Protein AF-A0AAD8HEK5-F1 (afdb_monomer_lite)

pLDDT: mean 70.35, std 20.5, range [24.94, 92.38]

Foldseek 3Di:
DDDDDDDDPPPDDWPFPPDPDPDVVCVVVVQVVCVVVQWDFQEWEEEAHDITTTTDNPQQFPDKDKDWALAADPPVVVVVVVVVVWAFNYKYAHPSRIIMTMTTHGPPPD

Radius of gyration: 14.9 Å; chains: 1; bounding box: 31×37×38 Å

Secondary structure (DSSP, 8-state):
-----------SS------TT--GGGHHHHHHHHHHTT-EEEEEEEETTEEEEEEEGGG--SEEEEEEESSSS-HHHHHHHHHTT-EEEEEEE-TTS-EEEEEEE-----

Sequence (110 aa):
MLCKRSHHKIDNDVVLGYHYNVADIRLAQHIEKGNEDGLFISSVASSQNLWALIMDAGTGFSDQVYELSPFFLHKEWIQENLEKSYYISEVAGANNGSSLVVMSKGQSWI

InterPro domains:
  IPR055900 Domain of unknown function DUF7477 [PF24289] (17-109)

Structure (mmCIF, N/CA/C/O backbone):
data_AF-A0AAD8HEK5-F1
#
_entry.id   AF-A0AAD8HEK5-F1
#
loop_
_atom_site.group_PDB
_atom_site.id
_atom_site.type_symbol
_atom_site.label_atom_id
_atom_site.label_alt_id
_atom_site.label_comp_id
_atom_site.label_asym_id
_atom_site.label_entity_id
_atom_site.label_seq_id
_atom_site.pdbx_PDB_ins_code
_atom_site.Cartn_x
_atom_site.Cartn_y
_atom_site.Cartn_z
_atom_site.occupancy
_atom_site.B_iso_or_equiv
_atom_site.auth_seq_id
_atom_site.auth_comp_id
_atom_site.auth_asym_id
_atom_site.auth_atom_id
_atom_site.pdbx_PDB_model_num
ATOM 1 N N . MET A 1 1 ? 13.036 -27.656 -9.476 1.00 34.97 1 MET A N 1
ATOM 2 C CA . MET A 1 1 ? 11.845 -28.105 -8.723 1.00 34.97 1 MET A CA 1
ATOM 3 C C . MET A 1 1 ? 10.615 -27.625 -9.471 1.00 34.97 1 MET A C 1
ATOM 5 O O . MET A 1 1 ? 10.451 -26.427 -9.638 1.00 34.97 1 MET A O 1
ATOM 9 N N . LEU A 1 2 ? 9.840 -28.559 -10.024 1.00 31.81 2 LEU A N 1
ATOM 10 C CA . LEU A 1 2 ? 8.605 -28.300 -10.769 1.00 31.81 2 LEU A CA 1
ATOM 11 C C . LEU A 1 2 ? 7.439 -28.163 -9.782 1.00 31.81 2 LEU A C 1
ATOM 13 O O . LEU A 1 2 ? 7.229 -29.078 -8.990 1.00 31.81 2 LEU A O 1
ATOM 17 N N . CYS A 1 3 ? 6.656 -27.088 -9.870 1.00 27.30 3 CYS A N 1
ATOM 18 C CA . CYS A 1 3 ? 5.312 -27.041 -9.291 1.00 27.30 3 CYS A CA 1
ATOM 19 C C . CYS A 1 3 ? 4.293 -27.117 -10.440 1.00 27.30 3 CYS A C 1
ATOM 21 O O . CYS A 1 3 ? 4.399 -26.385 -11.425 1.00 27.30 3 CYS A O 1
ATOM 23 N N . LYS A 1 4 ? 3.385 -28.096 -10.374 1.00 37.66 4 LYS A N 1
ATOM 24 C CA . LYS A 1 4 ? 2.464 -28.485 -11.452 1.00 37.66 4 LYS A CA 1
ATOM 25 C C . LYS A 1 4 ? 1.316 -27.481 -11.631 1.00 37.66 4 LYS A C 1
ATOM 27 O O . LYS A 1 4 ? 0.783 -26.958 -10.662 1.00 37.66 4 LYS A O 1
ATOM 32 N N . ARG A 1 5 ? 0.880 -27.322 -12.889 1.00 52.53 5 ARG A N 1
ATOM 33 C CA . ARG A 1 5 ? -0.402 -26.713 -13.290 1.00 52.53 5 ARG A CA 1
ATOM 34 C C . ARG A 1 5 ? -1.582 -27.408 -12.600 1.00 52.53 5 ARG A C 1
ATOM 36 O O . ARG A 1 5 ? -1.681 -28.631 -12.673 1.00 52.53 5 ARG A O 1
ATOM 43 N N . SER A 1 6 ? -2.524 -26.622 -12.082 1.00 27.05 6 SER A N 1
ATOM 44 C CA . SER A 1 6 ? -3.922 -27.027 -11.910 1.00 27.05 6 SER A CA 1
ATOM 45 C C . SER A 1 6 ? -4.813 -25.933 -12.491 1.00 27.05 6 SER A C 1
ATOM 47 O O . SER A 1 6 ? -4.746 -24.780 -12.075 1.00 27.05 6 SER A O 1
ATOM 49 N N . HIS A 1 7 ? -5.601 -26.293 -13.503 1.00 33.16 7 HIS A N 1
ATOM 50 C CA . HIS A 1 7 ? -6.707 -25.477 -13.982 1.00 33.16 7 HIS A CA 1
ATOM 51 C C . HIS A 1 7 ? -7.821 -25.553 -12.930 1.00 33.16 7 HIS A C 1
ATOM 53 O O . HIS A 1 7 ? -8.477 -26.584 -12.790 1.00 33.16 7 HIS A O 1
ATOM 59 N N . HIS A 1 8 ? -8.039 -24.464 -12.200 1.00 24.94 8 HIS A N 1
ATOM 60 C CA . HIS A 1 8 ? -9.275 -24.231 -11.465 1.00 24.94 8 HIS A CA 1
ATOM 61 C C . HIS A 1 8 ? -9.841 -22.898 -11.938 1.00 24.94 8 HIS A C 1
ATOM 63 O O . HIS A 1 8 ? -9.213 -21.855 -11.782 1.00 24.94 8 HIS A O 1
ATOM 69 N N . LYS A 1 9 ? -11.007 -22.964 -12.587 1.00 32.50 9 LYS A N 1
ATOM 70 C CA . LYS A 1 9 ? -11.890 -21.811 -12.742 1.00 32.50 9 LYS A CA 1
ATOM 71 C C . LYS A 1 9 ? -12.200 -21.313 -11.334 1.00 32.50 9 LYS A C 1
ATOM 73 O O . LYS A 1 9 ? -12.814 -22.047 -10.566 1.00 32.50 9 LYS A O 1
ATOM 78 N N . ILE A 1 10 ? -11.745 -20.112 -11.006 1.00 33.81 10 ILE A N 1
ATOM 79 C CA . ILE A 1 10 ? -12.229 -19.385 -9.838 1.00 33.81 10 ILE A CA 1
ATOM 80 C C . ILE A 1 10 ? -13.340 -18.496 -10.385 1.00 33.81 10 ILE A C 1
ATOM 82 O O . ILE A 1 10 ? -13.091 -17.450 -10.976 1.00 33.81 10 ILE A O 1
ATOM 86 N N . ASP A 1 11 ? -14.546 -19.050 -10.343 1.00 30.64 11 ASP A N 1
ATOM 87 C CA . ASP A 1 11 ? -15.788 -18.381 -10.700 1.00 30.64 11 ASP A CA 1
ATOM 88 C C . ASP A 1 11 ? -16.176 -17.452 -9.535 1.00 30.64 11 ASP A C 1
ATOM 90 O O . ASP A 1 11 ? -16.413 -17.933 -8.430 1.00 30.64 11 ASP A O 1
ATOM 94 N N . ASN A 1 12 ? -16.283 -16.158 -9.856 1.00 31.53 12 ASN A N 1
ATOM 95 C CA . ASN A 1 12 ? -17.042 -15.092 -9.184 1.00 31.53 12 ASN A CA 1
ATOM 96 C C . ASN A 1 12 ? -16.453 -14.492 -7.881 1.00 31.53 12 ASN A C 1
ATOM 98 O O . ASN A 1 12 ? -16.146 -15.194 -6.929 1.00 31.53 12 ASN A O 1
ATOM 102 N N . ASP A 1 13 ? -16.319 -13.158 -7.888 1.00 32.31 13 ASP A N 1
ATOM 103 C CA . ASP A 1 13 ? -15.885 -12.227 -6.820 1.00 32.31 13 ASP A CA 1
ATOM 104 C C . ASP A 1 13 ? -14.390 -12.009 -6.550 1.00 32.31 13 ASP A C 1
ATOM 106 O O . ASP A 1 13 ? -14.026 -11.238 -5.666 1.00 32.31 13 ASP A O 1
ATOM 110 N N . VAL A 1 14 ? -13.497 -12.535 -7.388 1.00 36.59 14 VAL A N 1
ATOM 111 C CA . VAL A 1 14 ? -12.128 -12.002 -7.452 1.00 36.59 14 VAL A CA 1
ATOM 112 C C . VAL A 1 14 ? -12.099 -10.947 -8.549 1.00 36.59 14 VAL A C 1
ATOM 114 O O . VAL A 1 14 ? -12.238 -11.287 -9.727 1.00 36.59 14 VAL A O 1
ATOM 117 N N . VAL A 1 15 ? -11.899 -9.671 -8.204 1.00 41.34 15 VAL A N 1
ATOM 118 C CA . VAL A 1 15 ? -11.545 -8.638 -9.195 1.00 41.34 15 VAL A CA 1
ATOM 119 C C . VAL A 1 15 ? -10.125 -8.941 -9.693 1.00 41.34 15 VAL A C 1
ATOM 121 O O . VAL A 1 15 ? -9.148 -8.293 -9.336 1.00 41.34 15 VAL A 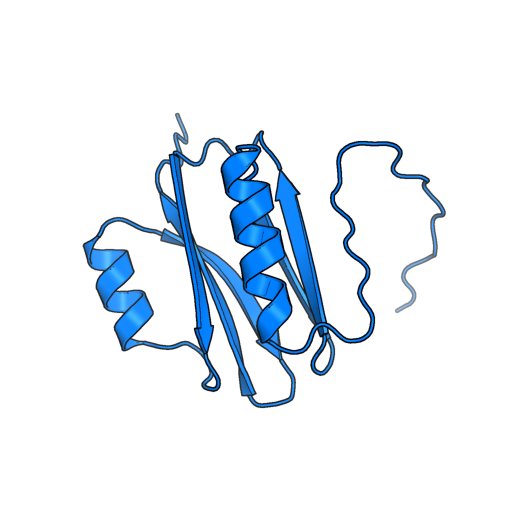O 1
ATOM 124 N N . LEU A 1 16 ? -9.997 -9.985 -10.516 1.00 37.97 16 LEU A N 1
ATOM 125 C CA . LEU A 1 16 ? -8.802 -10.330 -11.276 1.00 37.97 16 LEU A CA 1
ATOM 126 C C . LEU A 1 16 ? -8.697 -9.350 -12.443 1.00 37.97 16 LEU A C 1
ATOM 128 O O . LEU A 1 16 ? -8.983 -9.676 -13.597 1.00 37.97 16 LEU A O 1
ATOM 132 N N . GLY A 1 17 ? -8.288 -8.123 -12.139 1.00 40.75 17 GLY A N 1
ATOM 133 C CA . GLY A 1 17 ? -7.873 -7.157 -13.144 1.00 40.75 17 GLY A CA 1
ATOM 134 C C . GLY A 1 17 ? -6.534 -7.568 -13.753 1.00 40.75 17 GLY A C 1
ATOM 135 O O . GLY A 1 17 ? -5.509 -6.969 -13.444 1.00 40.75 17 GLY A O 1
ATOM 136 N N . TYR A 1 18 ? -6.513 -8.576 -14.632 1.00 35.12 18 TYR A N 1
ATOM 137 C CA . TYR A 1 18 ? -5.359 -8.845 -15.497 1.00 35.12 18 TYR A CA 1
ATOM 138 C C . TYR A 1 18 ? -5.241 -7.733 -16.546 1.00 35.12 18 TYR A C 1
ATOM 140 O O . TYR A 1 18 ? -5.603 -7.903 -17.710 1.00 35.12 18 TYR A O 1
ATOM 148 N N . HIS A 1 19 ? -4.724 -6.576 -16.143 1.00 38.44 19 HIS A N 1
ATOM 149 C CA . HIS A 1 19 ? -4.323 -5.529 -17.070 1.00 38.44 19 HIS A CA 1
ATOM 150 C C . HIS A 1 19 ? -2.822 -5.654 -17.352 1.00 38.44 19 HIS A C 1
ATOM 152 O O . HIS A 1 19 ? -1.973 -5.098 -16.659 1.00 38.44 19 HIS A O 1
ATOM 158 N N . TYR A 1 20 ? -2.484 -6.370 -18.428 1.00 35.66 20 TYR A N 1
ATOM 159 C CA . TYR A 1 20 ? -1.217 -6.143 -19.123 1.00 35.66 20 TYR A CA 1
ATOM 160 C C . TYR A 1 20 ? -1.196 -4.651 -19.520 1.00 35.66 20 TYR A C 1
ATOM 162 O O . TYR A 1 20 ? -2.086 -4.218 -20.248 1.00 35.66 20 TYR A O 1
ATOM 170 N N . ASN A 1 21 ? -0.236 -3.870 -19.003 1.00 37.78 21 ASN A N 1
ATOM 171 C CA . ASN A 1 21 ? -0.160 -2.392 -19.038 1.00 37.78 21 ASN A CA 1
ATOM 172 C C . ASN A 1 21 ? -1.029 -1.607 -18.024 1.00 37.78 21 ASN A C 1
ATOM 174 O O . ASN A 1 21 ? -1.664 -0.610 -18.375 1.00 37.78 21 ASN A O 1
ATOM 178 N N . VAL A 1 22 ? -0.995 -1.955 -16.734 1.00 44.91 22 VAL A N 1
ATOM 179 C CA . VAL A 1 22 ? -1.234 -0.930 -15.697 1.00 44.91 22 VAL A CA 1
ATOM 180 C C . VAL A 1 22 ? 0.025 -0.063 -15.603 1.00 44.91 22 VAL A C 1
ATOM 182 O O . VAL A 1 22 ? 0.959 -0.389 -14.883 1.00 44.91 22 VAL A O 1
ATOM 185 N N . ALA A 1 23 ? 0.073 1.033 -16.364 1.00 45.97 23 ALA A N 1
ATOM 186 C CA . ALA A 1 23 ? 0.890 2.177 -15.960 1.00 45.97 23 ALA A CA 1
ATOM 187 C C . ALA A 1 23 ? 0.383 2.655 -14.585 1.00 45.97 23 ALA A C 1
ATOM 189 O O . ALA A 1 23 ? -0.833 2.615 -14.372 1.00 45.97 23 ALA A O 1
ATOM 190 N N . ASP A 1 24 ? 1.281 3.109 -13.698 1.00 51.34 24 ASP A N 1
ATOM 191 C CA . ASP A 1 24 ? 1.043 3.522 -12.293 1.00 51.34 24 ASP A CA 1
ATOM 192 C C . ASP A 1 24 ? -0.305 4.229 -12.027 1.00 51.34 24 ASP A C 1
ATOM 194 O O . ASP A 1 24 ? -0.918 4.060 -10.978 1.00 51.34 24 ASP A O 1
ATOM 198 N N . ILE A 1 25 ? -0.821 4.960 -13.017 1.00 49.50 25 ILE A N 1
ATOM 199 C CA . ILE A 1 25 ? -2.090 5.701 -13.021 1.00 49.50 25 ILE A CA 1
ATOM 200 C C . ILE A 1 25 ? -3.358 4.851 -12.796 1.00 49.50 25 ILE A C 1
ATOM 202 O O . ILE A 1 25 ? -4.344 5.382 -12.288 1.00 49.50 25 ILE A O 1
ATOM 206 N N . ARG A 1 26 ? -3.399 3.562 -13.167 1.00 58.12 26 ARG A N 1
ATOM 207 C CA . ARG A 1 26 ? -4.646 2.757 -13.081 1.00 58.12 26 ARG A CA 1
ATOM 208 C C . ARG A 1 26 ? -4.751 1.862 -11.844 1.00 58.12 26 ARG A C 1
ATOM 210 O O . ARG A 1 26 ? -5.816 1.285 -11.622 1.00 58.12 26 ARG A O 1
ATOM 217 N N . LEU A 1 27 ? -3.681 1.752 -11.053 1.00 63.53 27 LEU A N 1
ATOM 218 C CA . LEU A 1 27 ? -3.674 0.973 -9.810 1.00 63.53 27 LEU A CA 1
ATOM 219 C C . LEU A 1 27 ? -4.604 1.617 -8.774 1.00 63.53 27 LEU A C 1
ATOM 221 O O . LEU A 1 27 ? -5.466 0.949 -8.209 1.00 63.53 27 LEU A O 1
ATOM 225 N N . ALA A 1 28 ? -4.484 2.938 -8.616 1.00 65.81 28 ALA A N 1
ATOM 226 C CA . ALA A 1 28 ? -5.264 3.694 -7.647 1.00 65.81 28 ALA A CA 1
ATOM 227 C C . ALA A 1 28 ? -6.775 3.600 -7.899 1.00 65.81 28 ALA A C 1
ATOM 229 O O . ALA A 1 28 ? -7.537 3.401 -6.963 1.00 65.81 28 ALA A O 1
ATOM 230 N N . GLN A 1 29 ? -7.198 3.631 -9.168 1.00 67.88 29 GLN A N 1
ATOM 231 C CA . GLN A 1 29 ? -8.612 3.514 -9.546 1.00 67.88 29 GLN A CA 1
ATOM 232 C C . GLN A 1 29 ? -9.222 2.151 -9.192 1.00 67.88 29 GLN A C 1
ATOM 234 O O . GLN A 1 29 ? -10.395 2.078 -8.841 1.00 67.88 29 GLN A O 1
ATOM 239 N N . HIS A 1 30 ? -8.450 1.062 -9.294 1.00 66.94 30 HIS A N 1
ATOM 240 C CA . HIS A 1 30 ? -8.953 -0.268 -8.933 1.00 66.94 30 HIS A CA 1
ATOM 241 C C . HIS A 1 30 ? -9.093 -0.421 -7.422 1.00 66.94 30 HIS A C 1
ATOM 243 O O . HIS A 1 30 ? -10.059 -1.028 -6.972 1.00 66.94 30 HIS A O 1
ATOM 249 N N . ILE A 1 31 ? -8.155 0.143 -6.657 1.00 69.06 31 ILE A N 1
ATOM 250 C CA . ILE A 1 31 ? -8.217 0.106 -5.195 1.00 69.06 31 ILE A CA 1
ATOM 251 C C . ILE A 1 31 ? -9.336 1.016 -4.687 1.00 69.06 31 ILE A C 1
ATOM 253 O O . ILE A 1 31 ? -10.083 0.611 -3.811 1.00 69.0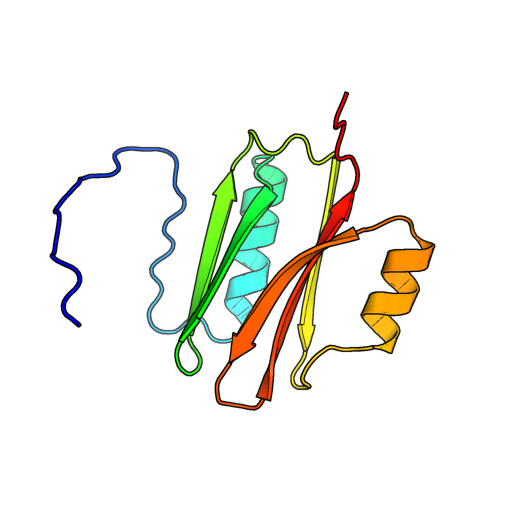6 31 ILE A O 1
ATOM 257 N N . GLU A 1 32 ? -9.506 2.208 -5.264 1.00 73.75 32 GLU A N 1
ATOM 258 C CA . GLU A 1 32 ? -10.596 3.120 -4.901 1.00 73.75 32 GLU A CA 1
ATOM 259 C C . GLU A 1 32 ? -11.962 2.471 -5.139 1.00 73.75 32 GLU A C 1
ATOM 261 O O . GLU A 1 32 ? -12.784 2.428 -4.229 1.00 73.75 32 GLU A O 1
ATOM 266 N N . LYS A 1 33 ? -12.158 1.848 -6.307 1.00 74.62 33 LYS A N 1
ATOM 267 C CA . LYS A 1 33 ? -13.384 1.100 -6.597 1.00 74.62 33 LYS A CA 1
ATOM 268 C C . LYS A 1 33 ? -13.578 -0.104 -5.663 1.00 74.62 33 LYS A C 1
ATOM 270 O O . LYS A 1 33 ? -14.686 -0.348 -5.207 1.00 74.62 33 LYS A O 1
ATOM 275 N N . GLY A 1 34 ? -12.510 -0.844 -5.359 1.00 68.75 34 GLY A N 1
ATOM 276 C CA . GLY A 1 34 ? -12.562 -1.943 -4.391 1.00 68.75 34 GLY A CA 1
ATOM 277 C C . GLY A 1 34 ? -12.970 -1.466 -2.997 1.00 68.75 34 GLY A C 1
ATOM 278 O O . GLY A 1 34 ? -13.850 -2.060 -2.385 1.00 68.75 34 GLY A O 1
ATOM 279 N N . ASN A 1 35 ? -12.403 -0.350 -2.539 1.00 73.44 35 ASN A N 1
ATOM 280 C CA . ASN A 1 35 ? -12.742 0.265 -1.259 1.00 73.44 35 ASN A CA 1
ATOM 281 C C . ASN A 1 35 ? -14.198 0.766 -1.224 1.00 73.44 35 ASN A C 1
ATOM 283 O O . ASN A 1 35 ? -14.846 0.633 -0.187 1.00 73.44 35 ASN A O 1
ATOM 287 N N . GLU A 1 36 ? -14.731 1.306 -2.330 1.00 75.69 36 GLU A N 1
ATOM 288 C CA . GLU A 1 36 ? -16.162 1.646 -2.459 1.00 75.69 36 GLU A CA 1
ATOM 289 C C . GLU A 1 36 ? -17.059 0.407 -2.318 1.00 75.69 36 GLU A C 1
ATOM 291 O O . GLU A 1 36 ? -18.104 0.470 -1.669 1.00 75.69 36 GLU A O 1
ATOM 296 N N . ASP A 1 37 ? -16.616 -0.727 -2.865 1.00 73.75 37 ASP A N 1
ATOM 297 C CA . ASP A 1 37 ? -17.285 -2.027 -2.757 1.00 73.75 37 ASP A CA 1
ATOM 298 C C . ASP A 1 37 ? -17.023 -2.727 -1.397 1.00 73.75 37 ASP A C 1
ATOM 300 O O . ASP A 1 37 ? -17.506 -3.837 -1.162 1.00 73.75 37 ASP A O 1
ATOM 304 N N . GLY A 1 38 ? -16.282 -2.093 -0.475 1.00 76.31 38 GLY A N 1
ATOM 305 C CA . GLY A 1 38 ? -15.939 -2.643 0.846 1.00 76.31 38 GLY A CA 1
ATOM 306 C C . GLY A 1 38 ? -14.910 -3.781 0.813 1.00 76.31 38 GLY A C 1
ATOM 307 O O . GLY A 1 38 ? -14.804 -4.552 1.768 1.00 76.31 38 GLY A O 1
ATOM 308 N N . LEU A 1 39 ? -14.172 -3.910 -0.288 1.00 81.12 39 LEU A N 1
ATOM 309 C CA . LEU A 1 39 ? -13.098 -4.877 -0.478 1.00 81.12 39 LEU A CA 1
ATOM 310 C C . LEU A 1 39 ? -11.774 -4.278 -0.002 1.00 81.12 39 LEU A C 1
ATOM 312 O O . LEU A 1 39 ? -11.425 -3.159 -0.367 1.00 81.12 39 LEU A O 1
ATOM 316 N N . PHE A 1 40 ? -10.993 -5.059 0.736 1.00 83.44 40 PHE A N 1
ATOM 317 C CA . PHE A 1 40 ? -9.645 -4.679 1.149 1.00 83.44 40 PHE A CA 1
ATOM 318 C C . PHE A 1 40 ? -8.604 -5.575 0.491 1.00 83.44 40 PHE A C 1
ATOM 320 O O . PHE A 1 40 ? -8.846 -6.757 0.255 1.00 83.44 40 PHE A O 1
ATOM 327 N N . ILE A 1 41 ? -7.412 -5.040 0.240 1.00 84.69 41 ILE A N 1
ATOM 328 C CA . ILE A 1 41 ? -6.273 -5.795 -0.282 1.00 84.69 41 ILE A CA 1
ATOM 329 C C . ILE A 1 41 ? -5.888 -6.879 0.725 1.00 84.69 41 ILE A C 1
ATOM 331 O O . ILE A 1 41 ? -5.524 -6.582 1.864 1.00 84.69 41 ILE A O 1
ATOM 335 N N . SER A 1 42 ? -5.967 -8.131 0.289 1.00 83.69 42 SER A N 1
ATOM 336 C CA . SER A 1 42 ? -5.595 -9.308 1.069 1.00 83.69 42 SER A CA 1
ATOM 337 C C . SER A 1 42 ? -4.237 -9.871 0.662 1.00 83.69 42 SER A C 1
ATOM 339 O O . SER A 1 42 ? -3.607 -10.549 1.462 1.00 83.69 42 SER A O 1
ATOM 341 N N . SER A 1 43 ? -3.777 -9.613 -0.568 1.00 82.94 43 SER A N 1
ATOM 342 C CA . SER A 1 43 ? -2.448 -10.027 -1.020 1.00 82.94 43 SER A CA 1
ATOM 343 C C . SER A 1 43 ? -1.952 -9.191 -2.194 1.00 82.94 43 SER A C 1
ATOM 345 O O . SER A 1 43 ? -2.729 -8.778 -3.064 1.00 82.94 43 SER A O 1
ATOM 347 N N . VAL A 1 44 ? -0.637 -8.981 -2.237 1.00 85.38 44 VAL A N 1
ATOM 348 C CA . VAL A 1 44 ? 0.046 -8.267 -3.317 1.00 85.38 44 VAL A CA 1
ATOM 349 C C . VAL A 1 44 ? 1.210 -9.100 -3.836 1.00 85.38 44 VAL A C 1
ATOM 351 O O . VAL A 1 44 ? 2.016 -9.623 -3.071 1.00 85.38 44 VAL A O 1
ATOM 354 N N . ALA A 1 45 ? 1.348 -9.178 -5.155 1.00 84.50 45 ALA A N 1
ATOM 355 C CA . ALA A 1 45 ? 2.531 -9.737 -5.794 1.00 84.50 45 ALA A CA 1
ATOM 356 C C . ALA A 1 45 ? 3.011 -8.839 -6.933 1.00 84.50 45 ALA A C 1
ATOM 358 O O . ALA A 1 45 ? 2.230 -8.147 -7.584 1.00 84.50 45 ALA A O 1
ATOM 359 N N . SER A 1 46 ? 4.310 -8.876 -7.204 1.00 80.25 46 SER A N 1
ATOM 360 C CA . SER A 1 46 ? 4.930 -8.161 -8.315 1.00 80.25 46 SER A CA 1
ATOM 361 C C . SER A 1 46 ? 5.765 -9.114 -9.165 1.00 80.25 46 SER A C 1
ATOM 363 O O . SER A 1 46 ? 6.351 -10.088 -8.684 1.00 80.25 46 SER A O 1
ATOM 365 N N . SER A 1 47 ? 5.836 -8.837 -10.463 1.00 77.69 47 SER A N 1
ATOM 366 C CA . SER A 1 47 ? 6.796 -9.484 -11.354 1.00 77.69 47 SER A CA 1
ATOM 367 C C . SER A 1 47 ? 7.225 -8.503 -12.430 1.00 77.69 47 SER A C 1
ATOM 369 O O . SER A 1 47 ? 6.387 -7.940 -13.132 1.00 77.69 47 SER A O 1
ATOM 371 N N . GLN A 1 48 ? 8.537 -8.298 -12.572 1.00 75.50 48 GLN A N 1
ATOM 372 C CA . GLN A 1 48 ? 9.093 -7.247 -13.427 1.00 75.50 48 GLN A CA 1
ATOM 373 C C . GLN A 1 48 ? 8.572 -5.869 -12.984 1.00 75.50 48 GLN A C 1
ATOM 375 O O . GLN A 1 48 ? 8.937 -5.425 -11.901 1.00 75.50 48 GLN A O 1
ATOM 380 N N . ASN A 1 49 ? 7.708 -5.242 -13.787 1.00 69.06 49 ASN A N 1
ATOM 381 C CA . ASN A 1 49 ? 7.029 -3.972 -13.504 1.00 69.06 49 ASN A CA 1
ATOM 382 C C . ASN A 1 49 ? 5.496 -4.136 -13.532 1.00 69.06 49 ASN A C 1
ATOM 384 O O . ASN A 1 49 ? 4.770 -3.193 -13.833 1.00 69.06 49 ASN A O 1
ATOM 388 N N . LEU A 1 50 ? 5.003 -5.357 -13.309 1.00 73.31 50 LEU A N 1
ATOM 389 C CA . LEU A 1 50 ? 3.579 -5.672 -13.229 1.00 73.31 50 LEU A CA 1
ATOM 390 C C . LEU A 1 50 ? 3.200 -5.962 -11.779 1.00 73.31 50 LEU A C 1
ATOM 392 O O . LEU A 1 50 ? 3.960 -6.610 -11.056 1.00 73.31 50 LEU A O 1
ATOM 396 N N . TRP A 1 51 ? 2.000 -5.530 -11.403 1.00 78.56 51 TRP A N 1
ATOM 397 C CA . TRP A 1 51 ? 1.421 -5.721 -10.078 1.00 78.56 51 TRP A CA 1
ATOM 398 C C . TRP A 1 51 ? 0.193 -6.622 -10.171 1.00 78.56 51 TRP A C 1
ATOM 400 O O . TRP A 1 51 ? -0.641 -6.462 -11.062 1.00 78.56 51 TRP A O 1
ATOM 410 N N . ALA A 1 52 ? 0.091 -7.564 -9.246 1.00 80.00 52 ALA A N 1
ATOM 411 C CA . ALA A 1 52 ? -1.079 -8.389 -9.015 1.00 80.00 52 ALA A CA 1
ATOM 412 C C . ALA A 1 52 ? -1.634 -8.041 -7.631 1.00 80.00 52 ALA A C 1
ATOM 414 O O . ALA A 1 52 ? -0.911 -8.108 -6.637 1.00 80.00 52 ALA A O 1
ATOM 415 N N . LEU A 1 53 ? -2.908 -7.656 -7.592 1.00 76.44 53 LEU A N 1
ATOM 416 C CA . LEU A 1 53 ? -3.635 -7.299 -6.379 1.00 76.44 53 LEU A CA 1
ATOM 417 C C . LEU A 1 53 ? -4.787 -8.278 -6.195 1.00 76.44 53 LEU A C 1
ATOM 419 O O . LEU A 1 53 ? -5.547 -8.520 -7.135 1.00 76.44 53 LEU A O 1
ATOM 423 N N . ILE A 1 54 ? -4.912 -8.824 -4.992 1.00 82.44 54 ILE A N 1
ATOM 424 C CA . ILE A 1 54 ? -6.063 -9.617 -4.570 1.00 82.44 54 ILE A CA 1
ATOM 425 C C . ILE A 1 54 ? -6.770 -8.811 -3.488 1.00 82.44 54 ILE A C 1
ATOM 427 O O . ILE A 1 54 ? -6.129 -8.364 -2.537 1.00 82.44 54 ILE A O 1
ATOM 431 N N . MET A 1 55 ? -8.074 -8.603 -3.655 1.00 81.12 55 MET A N 1
ATOM 432 C CA . MET A 1 55 ? -8.919 -7.902 -2.693 1.00 81.12 55 MET A CA 1
ATOM 433 C C . MET A 1 55 ? -10.076 -8.804 -2.268 1.00 81.12 55 MET A C 1
ATOM 435 O O . MET A 1 55 ? -10.569 -9.585 -3.080 1.00 81.12 55 MET A O 1
ATOM 439 N N . ASP A 1 56 ? -10.477 -8.701 -1.006 1.00 80.00 56 ASP A N 1
ATOM 440 C CA . ASP A 1 56 ? -11.544 -9.490 -0.389 1.00 80.00 56 ASP A CA 1
ATOM 441 C C . ASP A 1 56 ? -12.297 -8.646 0.661 1.00 80.00 56 ASP A C 1
ATOM 443 O O . ASP A 1 56 ? -11.699 -7.817 1.355 1.00 80.00 56 ASP A O 1
ATOM 447 N N . ALA A 1 57 ? -13.608 -8.860 0.792 1.00 74.00 57 ALA A N 1
ATOM 448 C CA . ALA A 1 57 ? -14.471 -8.223 1.795 1.00 74.00 57 ALA A CA 1
ATOM 449 C C . ALA A 1 57 ? -14.348 -8.893 3.178 1.00 74.00 57 ALA A C 1
ATOM 451 O O . ALA A 1 57 ? -14.713 -8.306 4.196 1.00 74.00 57 ALA A O 1
ATOM 452 N N . GLY A 1 58 ? -13.837 -10.128 3.238 1.00 70.06 58 GLY A N 1
ATOM 453 C CA . GLY A 1 58 ? -13.781 -10.949 4.454 1.00 70.06 58 GLY A CA 1
ATOM 454 C C . GLY A 1 58 ? -12.564 -10.737 5.363 1.00 70.06 58 GLY A C 1
ATOM 455 O O . GLY A 1 58 ? -12.359 -11.520 6.287 1.00 70.06 58 GLY A O 1
ATOM 456 N N . THR A 1 59 ? -11.733 -9.720 5.122 1.00 71.00 59 THR A N 1
ATOM 457 C CA . THR A 1 59 ? -10.442 -9.547 5.822 1.00 71.00 59 THR A CA 1
ATOM 458 C C . THR A 1 59 ? -10.565 -9.086 7.277 1.00 71.00 59 THR A C 1
ATOM 460 O O . THR A 1 59 ? -9.618 -9.224 8.053 1.00 71.00 59 THR A O 1
ATOM 463 N N . GLY A 1 60 ? -11.717 -8.523 7.656 1.00 75.88 60 GLY A N 1
ATOM 464 C CA . GLY A 1 60 ? -11.927 -7.936 8.979 1.00 75.88 60 GLY A CA 1
ATOM 465 C C . GLY A 1 60 ? -11.156 -6.633 9.204 1.00 75.88 60 GLY A C 1
ATOM 466 O O . GLY A 1 60 ? -11.083 -6.178 10.340 1.00 75.88 60 GLY A O 1
ATOM 467 N N . PHE A 1 61 ? -10.578 -6.028 8.161 1.00 83.31 61 PHE A N 1
ATOM 468 C CA . PHE A 1 61 ? -9.966 -4.706 8.264 1.00 83.31 61 PHE A CA 1
ATOM 469 C C . PHE A 1 61 ? -11.036 -3.612 8.360 1.00 83.31 61 PHE A C 1
ATOM 471 O O . PHE A 1 61 ? -12.114 -3.717 7.782 1.00 83.31 61 PHE A O 1
ATOM 478 N N . SER A 1 62 ? -10.731 -2.551 9.105 1.00 82.81 62 SER A N 1
ATOM 479 C CA . SER A 1 62 ? -11.596 -1.373 9.230 1.00 82.81 62 SER A CA 1
ATOM 480 C C . SER A 1 62 ? -11.168 -0.232 8.311 1.00 82.81 62 SER A C 1
ATOM 482 O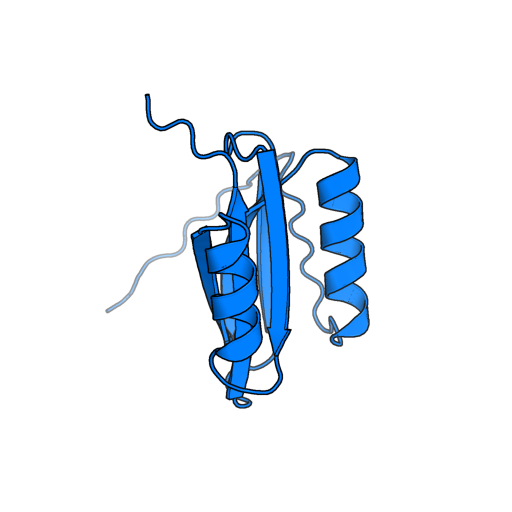 O . SER A 1 62 ? -11.986 0.599 7.941 1.00 82.81 62 SER A O 1
ATOM 484 N N . ASP A 1 63 ? -9.872 -0.150 8.016 1.00 86.62 63 ASP A N 1
ATOM 485 C CA . ASP A 1 63 ? -9.279 0.902 7.193 1.00 86.62 63 ASP A CA 1
ATOM 486 C C . ASP A 1 63 ? -7.984 0.372 6.562 1.00 86.62 63 ASP A C 1
ATOM 488 O O . ASP A 1 63 ? -7.298 -0.468 7.161 1.00 86.62 63 ASP A O 1
ATOM 492 N N . GLN A 1 64 ? -7.638 0.843 5.368 1.00 87.38 64 GLN A N 1
ATOM 493 C CA . GLN A 1 64 ? -6.456 0.393 4.641 1.00 87.38 64 GLN A CA 1
ATOM 494 C C . GLN A 1 64 ? -5.864 1.511 3.787 1.00 87.38 64 GLN A C 1
ATOM 496 O O . GLN A 1 64 ? -6.557 2.201 3.044 1.00 87.38 64 GLN A O 1
ATOM 501 N N . VAL A 1 65 ? -4.543 1.642 3.868 1.00 89.56 65 VAL A N 1
ATOM 502 C CA . VAL A 1 65 ? -3.741 2.589 3.098 1.00 89.56 65 VAL A CA 1
ATOM 503 C C . VAL A 1 65 ? -2.673 1.839 2.316 1.00 89.56 65 VAL A C 1
ATOM 505 O O . VAL A 1 65 ? -2.162 0.809 2.754 1.00 89.56 65 VAL A O 1
ATOM 508 N N . TYR A 1 66 ? -2.320 2.360 1.150 1.00 88.38 66 TYR A N 1
ATOM 509 C CA . TYR A 1 66 ? -1.270 1.801 0.313 1.00 88.38 66 TYR A CA 1
ATOM 510 C C . TYR A 1 66 ? -0.404 2.922 -0.250 1.00 88.38 66 TYR A C 1
ATOM 512 O O . TYR A 1 66 ? -0.880 4.037 -0.469 1.00 88.38 66 TYR A O 1
ATOM 520 N N . GLU A 1 67 ? 0.861 2.618 -0.512 1.00 86.25 67 GLU A N 1
ATOM 521 C CA . GLU A 1 67 ? 1.770 3.533 -1.187 1.00 86.25 67 GLU A CA 1
ATOM 522 C C . GLU A 1 67 ? 2.646 2.786 -2.182 1.00 86.25 67 GLU A C 1
ATOM 524 O O . GLU A 1 67 ? 3.334 1.824 -1.833 1.00 86.25 67 GLU A O 1
ATOM 529 N N . LEU A 1 68 ? 2.631 3.267 -3.426 1.00 83.38 68 LEU A N 1
ATOM 530 C CA . LEU A 1 68 ? 3.569 2.864 -4.459 1.00 83.38 68 LEU A CA 1
ATOM 531 C C . LEU A 1 68 ? 4.717 3.874 -4.499 1.00 83.38 68 LEU A C 1
ATOM 533 O O . LEU A 1 68 ? 4.574 4.970 -5.039 1.00 83.38 68 LEU A O 1
ATOM 537 N N . SER A 1 69 ? 5.854 3.501 -3.921 1.00 79.88 69 SER A N 1
ATOM 538 C CA . SER A 1 69 ? 7.051 4.336 -3.901 1.00 79.88 69 SER A CA 1
ATOM 539 C C . SER A 1 69 ? 8.035 3.900 -4.987 1.00 79.88 69 SER A C 1
ATOM 541 O O . SER A 1 69 ? 8.227 2.698 -5.187 1.00 79.88 69 SER A O 1
ATOM 543 N N . PRO A 1 70 ? 8.724 4.834 -5.671 1.00 78.81 70 PRO A N 1
ATOM 544 C CA . PRO A 1 70 ? 9.817 4.494 -6.580 1.00 78.81 70 PRO A CA 1
ATOM 545 C C . PRO A 1 70 ? 11.060 3.976 -5.842 1.00 78.81 70 PRO A C 1
ATOM 547 O O . PRO A 1 70 ? 11.970 3.451 -6.483 1.00 78.81 70 PRO A O 1
ATOM 550 N N . PHE A 1 71 ? 11.098 4.114 -4.515 1.00 78.31 71 PHE A N 1
ATOM 551 C CA . PHE A 1 71 ? 12.157 3.610 -3.655 1.00 78.31 71 PHE A CA 1
ATOM 552 C C . PHE A 1 71 ? 11.701 2.349 -2.920 1.00 78.31 71 PHE A C 1
ATOM 554 O O . PHE A 1 71 ? 10.517 2.156 -2.634 1.00 78.31 71 PHE A O 1
ATOM 561 N N . PHE A 1 72 ? 12.661 1.491 -2.581 1.00 79.62 72 PHE A N 1
ATOM 562 C CA . PHE A 1 72 ? 12.400 0.306 -1.779 1.00 79.62 72 PHE A CA 1
ATOM 563 C C . PHE A 1 72 ? 12.109 0.715 -0.332 1.00 79.62 72 PHE A C 1
ATOM 565 O O . PHE A 1 72 ? 13.003 1.216 0.348 1.00 79.62 72 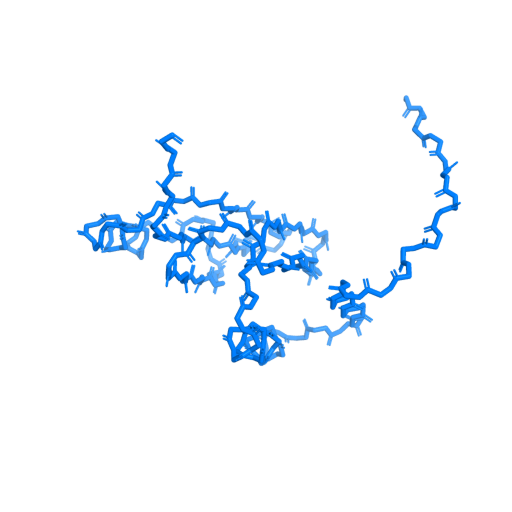PHE A O 1
ATOM 572 N N . LEU A 1 73 ? 10.875 0.469 0.121 1.00 79.69 73 LEU A N 1
ATOM 573 C CA . LEU A 1 73 ? 10.366 0.760 1.463 1.00 79.69 73 LEU A CA 1
ATOM 574 C C . LEU A 1 73 ? 10.500 2.235 1.853 1.00 79.69 73 LEU A C 1
ATOM 576 O O . LEU A 1 73 ? 11.489 2.662 2.454 1.00 79.69 73 LEU A O 1
ATOM 580 N N . HIS A 1 74 ? 9.457 3.012 1.566 1.00 84.81 74 HIS A N 1
ATOM 581 C CA . HIS A 1 74 ? 9.397 4.416 1.947 1.00 84.81 74 HIS A CA 1
ATOM 582 C C . HIS A 1 74 ? 9.300 4.570 3.472 1.00 84.81 74 HIS A C 1
ATOM 584 O O . HIS A 1 74 ? 8.228 4.530 4.072 1.00 84.81 74 HIS A O 1
ATOM 590 N N . LYS A 1 75 ? 10.463 4.706 4.115 1.00 87.06 75 LYS A N 1
ATOM 591 C CA . LYS A 1 75 ? 10.587 4.685 5.575 1.00 87.06 75 LYS A CA 1
ATOM 592 C C . LYS A 1 75 ? 9.725 5.749 6.257 1.00 87.06 75 LYS A C 1
ATOM 594 O O . LYS A 1 75 ? 9.064 5.423 7.235 1.00 87.06 75 LYS A O 1
ATOM 599 N N . GLU A 1 76 ? 9.741 6.984 5.758 1.00 89.81 76 GLU A N 1
ATOM 600 C CA . GLU A 1 76 ? 8.997 8.099 6.358 1.00 89.81 76 GLU A CA 1
ATOM 601 C C . GLU A 1 76 ? 7.491 7.819 6.344 1.00 89.81 76 GLU A C 1
ATOM 603 O O . GLU A 1 76 ? 6.862 7.824 7.400 1.00 89.81 76 GLU A O 1
ATOM 608 N N . TRP A 1 77 ? 6.940 7.414 5.196 1.00 90.94 77 TRP A N 1
ATOM 609 C CA . TRP A 1 77 ? 5.528 7.048 5.088 1.00 90.94 77 TRP A CA 1
ATOM 610 C C . TRP A 1 77 ? 5.141 5.870 5.991 1.00 90.94 77 TRP A C 1
ATOM 612 O O . TRP A 1 77 ? 4.103 5.913 6.656 1.00 90.94 77 TRP A O 1
ATOM 622 N N . ILE A 1 78 ? 5.975 4.826 6.069 1.00 89.94 78 ILE A N 1
ATOM 623 C CA . ILE A 1 78 ? 5.718 3.686 6.964 1.00 89.94 78 ILE A CA 1
ATOM 624 C C . ILE A 1 78 ? 5.687 4.156 8.422 1.00 89.94 78 ILE A C 1
ATOM 626 O O . ILE A 1 78 ? 4.781 3.780 9.163 1.00 89.94 78 ILE A O 1
ATOM 630 N N . GLN A 1 79 ? 6.646 4.982 8.847 1.00 91.00 79 GLN A N 1
ATOM 631 C CA . GLN A 1 79 ? 6.701 5.484 10.223 1.00 91.00 79 GLN A CA 1
ATOM 632 C C . GLN A 1 79 ? 5.477 6.339 10.569 1.00 91.00 79 GLN A C 1
ATOM 634 O O . GLN A 1 79 ? 4.848 6.102 11.599 1.00 91.00 79 GLN A O 1
ATOM 639 N N . GLU A 1 80 ? 5.076 7.250 9.684 1.00 91.94 80 GLU A N 1
ATOM 640 C CA . GLU A 1 80 ? 3.880 8.074 9.881 1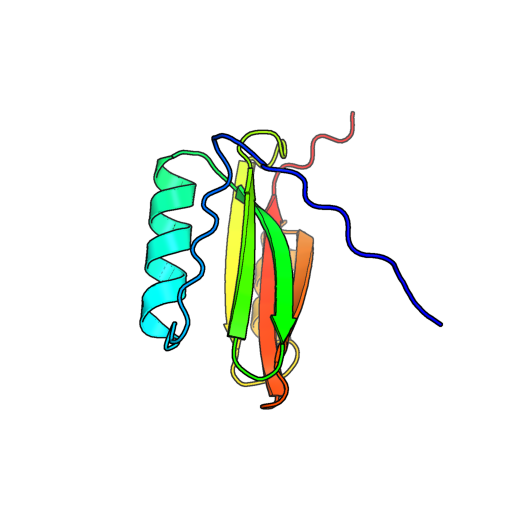.00 91.94 80 GLU A CA 1
ATOM 641 C C . GLU A 1 80 ? 2.597 7.240 10.009 1.00 91.94 80 GLU A C 1
ATOM 643 O O . GLU A 1 80 ? 1.707 7.562 10.801 1.00 91.94 80 GLU A O 1
ATOM 648 N N . ASN A 1 81 ? 2.464 6.168 9.223 1.00 92.38 81 ASN A N 1
ATOM 649 C CA . ASN A 1 81 ? 1.277 5.315 9.266 1.00 92.38 81 ASN A CA 1
ATOM 650 C C . ASN A 1 81 ? 1.293 4.352 10.460 1.00 92.38 81 ASN A C 1
ATOM 652 O O . ASN A 1 81 ? 0.235 4.113 11.051 1.00 92.38 81 ASN A O 1
ATOM 656 N N . LEU A 1 82 ? 2.470 3.883 10.885 1.00 89.19 82 LEU A N 1
ATOM 657 C CA . LEU A 1 82 ? 2.632 3.144 12.141 1.00 89.19 82 LEU A CA 1
ATOM 658 C C . LEU A 1 82 ? 2.176 3.987 13.342 1.00 89.19 82 LEU A C 1
ATOM 660 O O . LEU A 1 82 ? 1.431 3.493 14.187 1.00 89.19 82 LEU A O 1
ATOM 664 N N . GLU A 1 83 ? 2.543 5.271 13.397 1.00 92.19 83 GLU A N 1
ATOM 665 C CA . GLU A 1 83 ? 2.082 6.199 14.445 1.00 92.19 83 GLU A CA 1
ATOM 666 C C . GLU A 1 83 ? 0.561 6.401 14.419 1.00 92.19 83 GLU A C 1
ATOM 668 O O . GLU A 1 83 ? -0.086 6.515 15.461 1.00 92.19 83 GLU A O 1
ATOM 673 N N . LYS A 1 84 ? -0.041 6.356 13.228 1.00 88.81 84 LYS A N 1
ATOM 674 C CA . LYS A 1 84 ? -1.498 6.398 13.043 1.00 88.81 84 LYS A CA 1
ATOM 675 C C . LYS A 1 84 ? -2.187 5.074 13.382 1.00 88.81 84 LYS A C 1
ATOM 677 O O . LYS A 1 84 ? -3.394 4.996 13.169 1.00 88.81 84 LYS A O 1
ATOM 682 N N . SER A 1 85 ? -1.485 4.071 13.921 1.00 90.44 85 SER A N 1
ATOM 683 C CA . SER A 1 85 ? -1.990 2.720 14.236 1.00 90.44 85 SER A CA 1
ATOM 684 C C . SER A 1 85 ? -2.331 1.848 13.021 1.00 90.44 85 SER A C 1
ATOM 686 O O . SER A 1 85 ? -3.148 0.937 13.138 1.00 90.44 85 SER A O 1
ATOM 688 N N . TYR A 1 86 ? -1.745 2.113 11.853 1.00 90.50 86 TYR A N 1
ATOM 689 C CA . TYR A 1 86 ? -1.752 1.142 10.757 1.00 90.50 86 TYR A CA 1
ATOM 690 C C . TYR A 1 86 ? -0.638 0.119 10.955 1.00 90.50 86 TYR A C 1
ATOM 692 O O . TYR A 1 86 ? 0.458 0.465 11.385 1.00 90.50 86 TYR A O 1
ATOM 700 N N . TYR A 1 87 ? -0.890 -1.127 10.573 1.00 90.25 87 TYR A N 1
ATOM 701 C CA . TYR A 1 87 ? 0.103 -2.196 10.577 1.00 90.25 87 TYR A CA 1
ATOM 702 C C . TYR A 1 87 ? 0.387 -2.638 9.152 1.00 90.25 87 TYR A C 1
ATOM 704 O O . TYR A 1 87 ? -0.521 -2.666 8.327 1.00 90.25 87 TYR A O 1
ATOM 712 N N . ILE A 1 88 ? 1.640 -2.987 8.857 1.00 89.88 88 ILE A N 1
ATOM 713 C CA . ILE A 1 88 ? 2.001 -3.542 7.548 1.00 89.88 88 ILE A CA 1
ATOM 714 C C . ILE A 1 88 ? 1.268 -4.871 7.385 1.00 89.88 88 ILE A C 1
ATOM 716 O O . ILE A 1 88 ? 1.497 -5.796 8.162 1.00 89.88 88 ILE A O 1
ATOM 720 N N . SER A 1 89 ? 0.394 -4.941 6.386 1.00 88.62 89 SER A N 1
ATOM 721 C CA . SER A 1 89 ? -0.315 -6.164 6.017 1.00 88.62 89 SER A CA 1
ATOM 722 C C . SER A 1 89 ? 0.373 -6.856 4.855 1.00 88.62 89 SER A C 1
ATOM 724 O O . SER A 1 89 ? 0.609 -8.053 4.930 1.00 88.62 89 SER A O 1
ATOM 726 N N . GLU A 1 90 ? 0.761 -6.109 3.821 1.00 88.88 90 GLU A N 1
ATOM 727 C CA . GLU A 1 90 ? 1.351 -6.673 2.607 1.00 88.88 90 GLU A CA 1
ATOM 728 C C . GLU A 1 90 ? 2.461 -5.773 2.054 1.00 88.88 90 GLU A C 1
ATOM 730 O O . GLU A 1 90 ? 2.455 -4.549 2.216 1.00 88.88 90 GLU A O 1
ATOM 735 N N . VAL A 1 91 ? 3.428 -6.381 1.368 1.00 90.19 91 VAL A N 1
ATOM 736 C CA . VAL A 1 91 ? 4.526 -5.665 0.715 1.00 90.19 91 VAL A CA 1
ATOM 737 C C . VAL A 1 91 ? 4.999 -6.414 -0.522 1.00 90.19 91 VAL A C 1
ATOM 739 O O . VAL A 1 91 ? 5.199 -7.627 -0.492 1.00 90.19 91 VAL A O 1
ATOM 742 N N . ALA A 1 92 ? 5.241 -5.685 -1.607 1.00 88.50 92 ALA A N 1
ATOM 743 C CA . ALA A 1 92 ? 5.816 -6.241 -2.823 1.00 88.50 92 ALA A CA 1
ATOM 744 C C . ALA A 1 92 ? 6.797 -5.257 -3.474 1.00 88.50 92 ALA A C 1
ATOM 746 O O . ALA A 1 92 ? 6.589 -4.046 -3.471 1.00 88.50 92 ALA A O 1
ATOM 747 N N . GLY A 1 93 ? 7.889 -5.782 -4.031 1.00 85.75 93 GLY A N 1
ATOM 748 C CA . GLY A 1 93 ? 8.941 -4.997 -4.683 1.00 85.75 93 GLY A CA 1
ATOM 749 C C . GLY A 1 93 ? 9.046 -5.325 -6.167 1.00 85.75 93 GLY A C 1
ATOM 750 O O . GLY A 1 93 ? 9.066 -6.494 -6.543 1.00 85.75 93 GLY A O 1
ATOM 751 N N . ALA A 1 94 ? 9.108 -4.314 -7.021 1.00 81.12 94 ALA A N 1
ATOM 752 C CA . ALA A 1 94 ? 9.315 -4.467 -8.455 1.00 81.12 94 ALA A CA 1
ATOM 753 C C . ALA A 1 94 ? 10.814 -4.467 -8.811 1.00 81.12 94 ALA A C 1
ATOM 755 O O . ALA A 1 94 ? 11.670 -3.999 -8.057 1.00 81.12 94 ALA A O 1
ATOM 756 N N . ASN A 1 95 ? 11.149 -4.977 -9.997 1.00 77.56 95 ASN A N 1
ATOM 757 C CA . ASN A 1 95 ? 12.544 -5.110 -10.443 1.00 77.56 95 ASN A CA 1
ATOM 758 C C . ASN A 1 95 ? 13.208 -3.765 -10.788 1.00 77.56 95 ASN A C 1
ATOM 760 O O . ASN A 1 95 ? 14.419 -3.710 -10.992 1.00 77.56 95 ASN A O 1
ATOM 764 N N . ASN A 1 96 ? 12.429 -2.689 -10.874 1.00 76.00 96 ASN A N 1
ATOM 765 C CA . ASN A 1 96 ? 12.897 -1.319 -11.086 1.00 76.00 96 ASN A CA 1
ATOM 766 C C . ASN A 1 96 ? 13.261 -0.591 -9.774 1.00 76.00 96 ASN A C 1
ATOM 768 O O . ASN A 1 96 ? 13.616 0.583 -9.821 1.00 76.00 96 ASN A O 1
ATOM 772 N N . GLY A 1 97 ? 13.166 -1.264 -8.621 1.00 80.25 97 GLY A N 1
ATOM 773 C CA . GLY A 1 97 ? 13.419 -0.678 -7.302 1.00 80.25 97 GLY A CA 1
ATOM 774 C C . GLY A 1 97 ? 12.198 -0.018 -6.659 1.00 80.25 97 GLY A C 1
ATOM 775 O O . GLY A 1 97 ? 12.278 0.378 -5.497 1.00 80.25 97 GLY A O 1
ATOM 776 N N . SER A 1 98 ? 1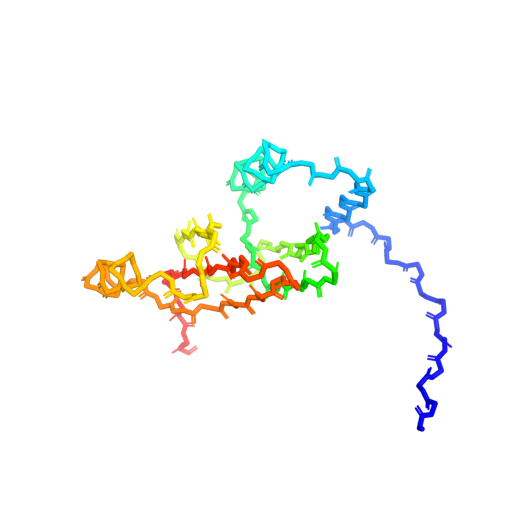1.067 0.053 -7.368 1.00 82.00 98 SER A N 1
ATOM 777 C CA . SER A 1 98 ? 9.802 0.505 -6.792 1.00 82.00 98 SER A CA 1
ATOM 778 C C . SER A 1 98 ? 9.236 -0.534 -5.827 1.00 82.00 98 SER A C 1
ATOM 780 O O . SER A 1 98 ? 9.446 -1.737 -5.991 1.00 82.00 98 SER A O 1
ATOM 782 N N . SER A 1 99 ? 8.489 -0.086 -4.827 1.00 87.12 99 SER A N 1
ATOM 783 C CA . SER A 1 99 ? 7.820 -0.962 -3.871 1.00 87.12 99 SER A CA 1
ATOM 784 C C . SER A 1 99 ? 6.404 -0.487 -3.584 1.00 87.12 99 SER A C 1
ATOM 786 O O . SER A 1 99 ? 6.151 0.711 -3.491 1.00 87.12 99 SER A O 1
ATOM 788 N N . LEU A 1 100 ? 5.491 -1.446 -3.466 1.00 86.31 100 LEU A N 1
ATOM 789 C CA . LEU A 1 100 ? 4.131 -1.237 -3.005 1.00 86.31 100 LEU A CA 1
ATOM 790 C C . LEU A 1 100 ? 4.046 -1.757 -1.578 1.00 86.31 100 LEU A C 1
ATOM 792 O O . LEU A 1 100 ? 4.302 -2.938 -1.327 1.00 86.31 100 LEU A O 1
ATOM 796 N N . VAL A 1 101 ? 3.698 -0.872 -0.655 1.00 90.12 101 VAL A N 1
ATOM 797 C CA . VAL A 1 101 ? 3.458 -1.215 0.745 1.00 90.12 101 VAL A CA 1
ATOM 798 C C . VAL A 1 101 ? 1.986 -0.991 1.030 1.00 90.12 101 VAL A C 1
ATOM 800 O O . VAL A 1 101 ? 1.443 0.060 0.694 1.00 90.12 101 VAL A O 1
ATOM 803 N N . VAL A 1 102 ? 1.347 -1.976 1.647 1.00 90.06 102 VAL A N 1
ATOM 804 C CA . VAL A 1 102 ? -0.037 -1.891 2.104 1.00 90.06 102 VAL A CA 1
ATOM 805 C C . VAL A 1 102 ? -0.037 -2.007 3.618 1.00 90.06 102 VAL A C 1
ATOM 807 O O . VAL A 1 102 ? 0.597 -2.893 4.198 1.00 90.06 102 VAL A O 1
ATOM 810 N N . MET A 1 103 ? -0.745 -1.092 4.266 1.00 91.56 103 MET A N 1
ATOM 811 C CA . MET A 1 103 ? -0.935 -1.104 5.703 1.00 91.56 103 MET A CA 1
ATOM 812 C C . MET A 1 103 ? -2.421 -1.036 6.036 1.00 91.56 103 MET A C 1
ATOM 814 O O . MET A 1 103 ? -3.163 -0.256 5.447 1.00 91.56 103 MET A O 1
ATOM 818 N N . SER A 1 104 ? -2.871 -1.841 6.992 1.00 90.62 104 SER A N 1
ATOM 819 C CA . SER A 1 104 ? -4.274 -1.912 7.400 1.00 90.62 104 SER A CA 1
ATOM 820 C C . SER A 1 104 ? -4.462 -1.710 8.901 1.00 90.62 104 SER A C 1
ATOM 822 O O . SER A 1 104 ? -3.543 -1.854 9.711 1.00 90.62 104 SER A O 1
ATOM 824 N N . LYS A 1 105 ? -5.683 -1.325 9.260 1.00 89.44 105 LYS A N 1
ATOM 825 C CA . LYS A 1 105 ? -6.197 -1.167 10.620 1.00 89.44 105 LYS A CA 1
ATOM 826 C C . LYS A 1 105 ? -7.308 -2.163 10.877 1.00 89.44 105 LYS A C 1
ATOM 828 O O . LYS A 1 105 ? -8.008 -2.582 9.960 1.00 89.44 105 LYS A O 1
ATOM 833 N N . GLY A 1 106 ? -7.514 -2.466 12.152 1.00 76.31 106 GLY A N 1
ATOM 834 C CA . GLY A 1 106 ? -8.715 -3.166 12.589 1.00 76.31 106 GLY A CA 1
ATOM 835 C C . GLY A 1 106 ? -8.624 -4.684 12.565 1.00 76.31 106 GLY A C 1
ATOM 836 O O . GLY A 1 106 ? -9.667 -5.313 12.617 1.00 76.31 106 GLY A O 1
ATOM 837 N N . GLN A 1 107 ? -7.426 -5.290 12.566 1.00 61.59 107 GLN A N 1
ATOM 838 C CA . GLN A 1 107 ? -7.323 -6.726 12.850 1.00 61.59 107 GLN A CA 1
ATOM 839 C C . GLN A 1 107 ? -7.847 -7.032 14.257 1.00 61.59 107 GLN A C 1
ATOM 841 O O . GLN A 1 107 ? -7.124 -6.966 15.249 1.00 61.59 107 GLN A O 1
ATOM 846 N N . SER A 1 108 ? -9.123 -7.388 14.319 1.00 48.84 108 SER A N 1
ATOM 847 C CA . SER A 1 108 ? -9.754 -8.068 15.437 1.00 48.84 108 SER A CA 1
ATOM 848 C C . SER A 1 108 ? -9.290 -9.524 15.413 1.00 48.84 108 SER A C 1
ATOM 850 O O . SER A 1 108 ? -10.021 -10.411 14.981 1.00 48.84 108 SER A O 1
ATOM 852 N N . TRP A 1 109 ? -8.057 -9.789 15.844 1.00 52.19 109 TRP A N 1
ATOM 853 C CA . TRP A 1 109 ? -7.710 -11.129 16.307 1.00 52.19 109 TRP A CA 1
ATOM 854 C C . TRP A 1 109 ? -8.229 -11.255 17.745 1.00 52.19 109 TRP A C 1
ATOM 856 O O . TRP A 1 109 ? -7.527 -10.961 18.707 1.00 52.19 109 TRP A O 1
ATOM 866 N N . ILE A 1 110 ? -9.505 -11.617 17.884 1.00 38.03 110 ILE A N 1
ATOM 867 C CA . ILE A 1 110 ? -10.085 -12.081 19.150 1.00 38.03 110 ILE A CA 1
ATOM 868 C C . ILE A 1 110 ? -10.565 -13.509 18.937 1.00 38.03 110 ILE A C 1
ATOM 870 O O . ILE A 1 110 ? -11.222 -13.740 17.897 1.00 38.03 110 ILE A O 1
#

Organism: NCBI:txid360622